Protein AF-A0A0Q8E585-F1 (afdb_monomer_lite)

Radius of gyration: 26.42 Å; chains: 1; bounding box: 78×75×40 Å

pLDDT: mean 70.14, std 22.55, range [29.34, 98.12]

Sequence (181 aa):
MPQHARKDRVQDNQIIEGAEDDDLSPKLNDDEAQVEKVPGDSTGVGYGGVEIGMSLDDLLASGEVTKMDPNPGCADRGDCDAPCESYGLAGGGRADMASGGNVVGQIVFENDMATSKGIRIGASEKDLLAAYPEAAANETPYPDNTEYVVPIRAGVNYFAYVTSGQVSHLFMSRETTICMS

Secondary structure (DSSP, 8-state):
--------------------------------------TT-SSSSEETTEETT-BHHHHHHTS-EEEEEE-GGGTTTS--SS-EEEEEETTS-EEEEETT--B--EEE--TT---TT---TT-BHHHHHHH-TTPEEEE-SSTTEEEEEEEEETTEEEEEEEETTEEEEEEEESSS-TT--

Structure (mmCIF, N/CA/C/O backbone):
data_AF-A0A0Q8E585-F1
#
_entry.id   AF-A0A0Q8E585-F1
#
loop_
_atom_site.group_PDB
_atom_site.id
_atom_site.type_symbol
_atom_site.label_atom_id
_atom_site.label_alt_id
_atom_site.label_comp_id
_atom_site.label_asym_id
_atom_site.label_entity_id
_atom_site.label_seq_id
_atom_site.pdbx_PDB_ins_code
_atom_site.Cartn_x
_atom_site.Cartn_y
_atom_site.Cartn_z
_atom_site.occupancy
_atom_site.B_iso_or_equiv
_atom_site.auth_seq_id
_atom_site.auth_comp_id
_atom_site.auth_asym_id
_atom_site.auth_atom_id
_atom_site.pdbx_PDB_model_num
ATOM 1 N N . MET A 1 1 ? 65.780 -37.677 22.342 1.00 35.97 1 MET A N 1
ATOM 2 C CA . MET A 1 1 ? 65.738 -38.776 21.347 1.00 35.97 1 MET A CA 1
ATOM 3 C C . MET A 1 1 ? 64.932 -39.917 21.951 1.00 35.97 1 MET A C 1
ATOM 5 O O . MET A 1 1 ? 65.171 -40.140 23.135 1.00 35.97 1 MET A O 1
ATOM 9 N N . PRO A 1 2 ? 64.035 -40.630 21.232 1.00 43.00 2 PRO A N 1
ATOM 10 C CA . PRO A 1 2 ? 63.706 -40.605 19.783 1.00 43.00 2 PRO A CA 1
ATOM 11 C C . PRO A 1 2 ? 62.213 -40.200 19.534 1.00 43.00 2 PRO A C 1
ATOM 13 O O . PRO A 1 2 ? 61.384 -40.406 20.408 1.00 43.00 2 PRO A O 1
ATOM 16 N N . GLN A 1 3 ? 61.773 -39.411 18.538 1.00 43.16 3 GLN A N 1
ATOM 17 C CA . GLN A 1 3 ? 61.636 -39.582 17.070 1.00 43.16 3 GLN A CA 1
ATOM 18 C C . GLN A 1 3 ? 61.340 -40.991 16.531 1.00 43.16 3 GLN A C 1
ATOM 20 O O . GLN A 1 3 ? 62.214 -41.838 16.614 1.00 43.16 3 GLN A O 1
ATOM 25 N N . HIS A 1 4 ? 60.190 -41.152 15.855 1.00 37.34 4 HIS A N 1
ATOM 26 C CA . HIS A 1 4 ? 59.900 -41.894 14.596 1.00 37.34 4 HIS A CA 1
ATOM 27 C C . HIS A 1 4 ? 58.426 -42.358 14.626 1.00 37.34 4 HIS A C 1
ATOM 29 O O . HIS A 1 4 ? 57.933 -42.699 15.690 1.00 37.34 4 HIS A O 1
ATOM 35 N N . ALA A 1 5 ? 57.648 -42.518 13.558 1.00 35.19 5 ALA A N 1
ATOM 36 C CA . ALA A 1 5 ? 57.550 -42.005 12.192 1.00 35.19 5 ALA A CA 1
ATOM 37 C C . ALA A 1 5 ? 56.262 -42.659 11.622 1.00 35.19 5 ALA A C 1
ATOM 39 O O . ALA A 1 5 ? 55.930 -43.786 11.990 1.00 35.19 5 ALA A O 1
ATOM 40 N N . ARG A 1 6 ? 55.544 -41.945 10.745 1.00 43.56 6 ARG A N 1
ATOM 41 C CA . ARG A 1 6 ? 54.353 -42.387 9.982 1.00 43.56 6 ARG A CA 1
ATOM 42 C C . ARG A 1 6 ? 54.504 -43.761 9.314 1.00 43.56 6 ARG A C 1
ATOM 44 O O . ARG A 1 6 ? 55.600 -44.067 8.852 1.00 43.56 6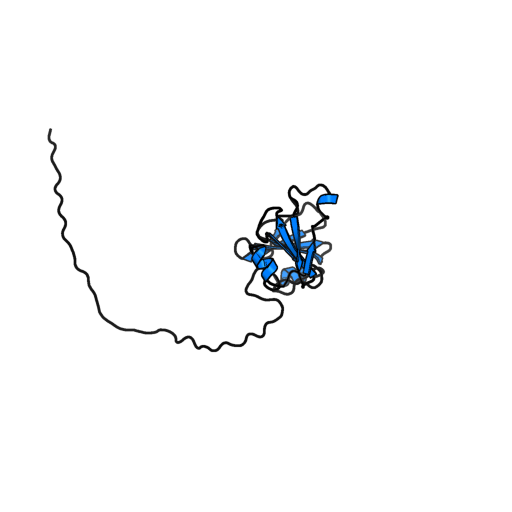 ARG A O 1
ATOM 51 N N . LYS A 1 7 ? 53.367 -44.418 9.025 1.00 36.62 7 LYS A N 1
ATOM 52 C CA . LYS A 1 7 ? 53.071 -44.970 7.683 1.00 36.62 7 LYS A CA 1
ATOM 53 C C . LYS A 1 7 ? 51.578 -44.883 7.335 1.00 36.62 7 LYS A C 1
ATOM 55 O O . LYS A 1 7 ? 50.735 -45.342 8.097 1.00 36.62 7 LYS A O 1
ATOM 60 N N . ASP A 1 8 ? 51.312 -44.314 6.161 1.00 40.62 8 ASP A N 1
ATOM 61 C CA . ASP A 1 8 ? 50.087 -44.431 5.366 1.00 40.62 8 ASP A CA 1
ATOM 62 C C . ASP A 1 8 ? 49.809 -45.891 4.961 1.00 40.62 8 ASP A C 1
ATOM 64 O O . ASP A 1 8 ? 50.768 -46.613 4.672 1.00 40.62 8 ASP A O 1
ATOM 68 N N . ARG A 1 9 ? 48.530 -46.288 4.811 1.00 35.25 9 ARG A N 1
ATOM 69 C CA . ARG A 1 9 ? 48.030 -46.926 3.572 1.00 35.25 9 ARG A CA 1
ATOM 70 C C . ARG A 1 9 ? 46.497 -47.048 3.520 1.00 35.25 9 ARG A C 1
ATOM 72 O O . ARG A 1 9 ? 45.865 -47.551 4.439 1.00 35.25 9 ARG A O 1
ATOM 79 N N . VAL A 1 10 ? 45.979 -46.616 2.375 1.00 37.97 10 VAL A N 1
ATOM 80 C CA . VAL A 1 10 ? 44.645 -46.779 1.778 1.00 37.97 10 VAL A CA 1
ATOM 81 C C . VAL A 1 10 ? 44.239 -48.253 1.634 1.00 37.97 10 VAL A C 1
ATOM 83 O O . VAL A 1 10 ? 45.090 -49.068 1.270 1.00 37.97 10 VAL A O 1
ATOM 86 N N . GLN A 1 11 ? 42.946 -48.564 1.798 1.00 36.47 11 GLN A N 1
ATOM 87 C CA . GLN A 1 11 ? 42.281 -49.603 1.003 1.00 36.47 11 GLN A CA 1
ATOM 88 C C . GLN A 1 11 ? 40.769 -49.356 0.863 1.00 36.47 11 GLN A C 1
ATOM 90 O O . GLN A 1 11 ? 40.089 -48.990 1.818 1.00 36.47 11 GLN A O 1
ATOM 95 N N . ASP A 1 12 ? 40.321 -49.528 -0.378 1.00 35.69 12 ASP A N 1
ATOM 96 C CA . ASP A 1 12 ? 39.054 -49.134 -0.983 1.00 35.69 12 ASP A CA 1
ATOM 97 C C . ASP A 1 12 ? 37.864 -50.068 -0.706 1.00 35.69 12 ASP A C 1
ATOM 99 O O . ASP A 1 12 ? 38.029 -51.248 -0.404 1.00 35.69 12 ASP A O 1
ATOM 103 N N . ASN A 1 13 ? 36.683 -49.506 -0.991 1.00 37.56 13 ASN A N 1
ATOM 104 C CA . ASN A 1 13 ? 35.488 -50.117 -1.582 1.00 37.56 13 ASN A CA 1
ATOM 105 C C . ASN A 1 13 ? 34.807 -51.299 -0.882 1.00 37.56 13 ASN A C 1
ATOM 107 O O . ASN A 1 13 ? 35.248 -52.439 -0.983 1.00 37.56 13 ASN A O 1
ATOM 111 N N . GLN A 1 14 ? 33.568 -51.050 -0.448 1.00 37.22 14 GLN A N 1
ATOM 112 C CA . GLN A 1 14 ? 32.428 -51.839 -0.924 1.00 37.22 14 GLN A CA 1
ATOM 113 C C . GLN A 1 14 ? 31.163 -50.968 -0.967 1.00 37.22 14 GLN A C 1
ATOM 115 O O . GLN A 1 14 ? 30.632 -50.543 0.055 1.00 37.22 14 GLN A O 1
ATOM 120 N N . ILE A 1 15 ? 30.740 -50.676 -2.196 1.00 38.00 15 ILE A N 1
ATOM 121 C CA . ILE A 1 15 ? 29.423 -50.159 -2.564 1.00 38.00 15 ILE A CA 1
ATOM 122 C C . ILE A 1 15 ? 28.430 -51.311 -2.368 1.00 38.00 15 ILE A C 1
ATOM 124 O O . ILE A 1 15 ? 28.706 -52.424 -2.815 1.00 38.00 15 ILE A O 1
ATOM 128 N N . ILE A 1 16 ? 27.293 -51.053 -1.723 1.00 41.84 16 ILE A N 1
ATOM 129 C CA . ILE A 1 16 ? 26.141 -51.959 -1.737 1.00 41.84 16 ILE A CA 1
ATOM 130 C C . ILE A 1 16 ? 25.044 -51.250 -2.532 1.00 41.84 16 ILE A C 1
ATOM 132 O O . ILE A 1 16 ? 24.457 -50.282 -2.055 1.00 41.84 16 ILE A O 1
ATOM 136 N N . GLU A 1 17 ? 24.816 -51.715 -3.758 1.00 35.09 17 GLU A N 1
ATOM 137 C CA . GLU A 1 17 ? 23.621 -51.417 -4.547 1.00 35.09 17 GLU A CA 1
ATOM 138 C C . GLU A 1 17 ? 22.557 -52.498 -4.306 1.00 35.09 17 GLU A C 1
ATOM 140 O O . GLU A 1 17 ? 22.881 -53.684 -4.248 1.00 35.09 17 GLU A O 1
ATOM 145 N N . GLY A 1 18 ? 21.293 -52.066 -4.256 1.00 32.03 18 GLY A N 1
ATOM 146 C CA . GLY A 1 18 ? 20.182 -52.764 -4.909 1.00 32.03 18 GLY A CA 1
ATOM 147 C C . GLY A 1 18 ? 19.380 -53.783 -4.095 1.00 32.03 18 GLY A C 1
ATOM 148 O O . GLY A 1 18 ? 19.706 -54.966 -4.083 1.00 32.03 18 GLY A O 1
ATOM 149 N N . ALA A 1 19 ? 18.246 -53.339 -3.546 1.00 34.53 19 ALA A N 1
ATOM 150 C CA . ALA A 1 19 ? 17.010 -54.123 -3.476 1.00 34.53 19 ALA A CA 1
ATOM 151 C C . ALA A 1 19 ? 15.805 -53.161 -3.542 1.00 34.53 19 ALA A C 1
ATOM 153 O O . ALA A 1 19 ? 15.851 -52.077 -2.964 1.00 34.53 19 ALA A O 1
ATOM 154 N N . GLU A 1 20 ? 14.810 -53.552 -4.333 1.00 43.09 20 GLU A N 1
ATOM 155 C CA . GLU A 1 20 ? 13.700 -52.777 -4.902 1.00 43.09 20 GLU A CA 1
ATOM 156 C C . GLU A 1 20 ? 12.517 -52.539 -3.929 1.00 43.09 20 GLU A C 1
ATOM 158 O O . GLU A 1 20 ? 12.524 -53.041 -2.807 1.00 43.09 20 GLU A O 1
ATOM 163 N N . ASP A 1 21 ? 11.509 -51.810 -4.438 1.00 36.62 21 ASP A N 1
ATOM 164 C CA . ASP A 1 21 ? 10.117 -51.623 -3.966 1.00 36.62 21 ASP A CA 1
ATOM 165 C C . ASP A 1 21 ? 9.803 -50.444 -3.018 1.00 36.62 21 ASP A C 1
ATOM 167 O O . ASP A 1 21 ? 9.991 -50.498 -1.807 1.00 36.62 21 ASP A O 1
ATOM 171 N N . ASP A 1 22 ? 9.295 -49.337 -3.579 1.00 38.41 22 ASP A N 1
ATOM 172 C CA . ASP A 1 22 ? 7.842 -49.081 -3.669 1.00 38.41 22 ASP A CA 1
ATOM 173 C C . ASP A 1 22 ? 7.591 -47.711 -4.334 1.00 38.41 22 ASP A C 1
ATOM 175 O O . ASP A 1 22 ? 7.780 -46.642 -3.747 1.00 38.41 22 ASP A O 1
ATOM 179 N N . ASP A 1 23 ? 7.154 -47.748 -5.595 1.00 46.22 23 ASP A N 1
ATOM 180 C CA . ASP A 1 23 ? 6.692 -46.582 -6.351 1.00 46.22 23 ASP A CA 1
ATOM 181 C C . ASP A 1 23 ? 5.302 -46.156 -5.851 1.00 46.22 23 ASP A C 1
ATOM 183 O O . ASP A 1 23 ? 4.260 -46.539 -6.385 1.00 46.22 23 ASP A O 1
ATOM 187 N N . LEU A 1 24 ? 5.291 -45.362 -4.781 1.00 46.41 24 LEU A N 1
ATOM 188 C CA . LEU A 1 24 ? 4.136 -44.581 -4.341 1.00 46.41 24 LEU A CA 1
ATOM 189 C C . LEU A 1 24 ? 4.297 -43.123 -4.775 1.00 46.41 24 LEU A C 1
ATOM 191 O O . LEU A 1 24 ? 4.222 -42.206 -3.959 1.00 46.41 24 LEU A O 1
ATOM 195 N N . SER A 1 25 ? 4.511 -42.895 -6.070 1.00 49.66 25 SER A N 1
ATOM 196 C CA . SER A 1 25 ? 4.333 -41.567 -6.654 1.00 49.66 25 SER A CA 1
ATOM 197 C C . SER A 1 25 ? 2.831 -41.237 -6.674 1.00 49.66 25 SER A C 1
ATOM 199 O O . SER A 1 25 ? 2.072 -41.913 -7.379 1.00 49.66 25 SER A O 1
ATOM 201 N N . PRO A 1 26 ? 2.336 -40.222 -5.936 1.00 39.09 26 PRO A N 1
ATOM 202 C CA . PRO A 1 26 ? 0.959 -39.782 -6.096 1.00 39.09 26 PRO A CA 1
ATOM 203 C C . PRO A 1 26 ? 0.809 -39.242 -7.517 1.00 39.09 26 PRO A C 1
ATOM 205 O O . PRO A 1 26 ? 1.502 -38.302 -7.907 1.00 39.09 26 PRO A O 1
ATOM 208 N N . LYS A 1 27 ? -0.089 -39.845 -8.301 1.00 40.78 27 LYS A N 1
ATOM 209 C CA . LYS A 1 27 ? -0.519 -39.281 -9.581 1.00 40.78 27 LYS A CA 1
ATOM 210 C C . LYS A 1 27 ? -1.142 -37.917 -9.286 1.00 40.78 27 LYS A C 1
ATOM 212 O O . LYS A 1 27 ? -2.214 -37.849 -8.688 1.00 40.78 27 LYS A O 1
ATOM 217 N N . LEU A 1 28 ? -0.433 -36.852 -9.652 1.00 37.50 28 LEU A N 1
ATOM 218 C CA . LEU A 1 28 ? -0.985 -35.508 -9.727 1.00 37.50 28 LEU A CA 1
ATOM 219 C C . LEU A 1 28 ? -2.137 -35.576 -10.730 1.00 37.50 28 LEU A C 1
ATOM 221 O O . LEU A 1 28 ? -1.926 -35.839 -11.910 1.00 37.50 28 LEU A O 1
ATOM 225 N N . ASN A 1 29 ? -3.363 -35.451 -10.231 1.00 43.56 29 ASN A N 1
ATOM 226 C CA . ASN A 1 29 ? -4.505 -35.229 -11.096 1.00 43.56 29 ASN A CA 1
ATOM 227 C C . ASN A 1 29 ? -4.348 -33.823 -11.676 1.00 43.56 29 ASN A C 1
ATOM 229 O O . ASN A 1 29 ? -4.397 -32.846 -10.930 1.00 43.56 29 ASN A O 1
ATOM 233 N N . ASP A 1 30 ? -4.182 -33.753 -12.995 1.00 42.78 30 ASP A N 1
ATOM 234 C CA . ASP A 1 30 ? -4.298 -32.543 -13.815 1.00 42.78 30 ASP A CA 1
ATOM 235 C C . ASP A 1 30 ? -5.766 -32.079 -13.896 1.00 42.78 30 ASP A C 1
ATOM 237 O O . ASP A 1 30 ? -6.321 -31.876 -14.975 1.00 42.78 30 ASP A O 1
ATOM 241 N N . ASP A 1 31 ? -6.422 -31.933 -12.746 1.00 39.81 31 ASP A N 1
ATOM 242 C CA . ASP A 1 31 ? -7.636 -31.135 -12.643 1.00 39.81 31 ASP A CA 1
ATOM 243 C C . ASP A 1 31 ? -7.186 -29.715 -12.303 1.00 39.81 31 ASP A C 1
ATOM 245 O O . ASP A 1 31 ? -7.126 -29.311 -11.139 1.00 39.81 31 ASP A O 1
ATOM 249 N N . GLU A 1 32 ? -6.848 -28.951 -13.346 1.00 40.53 32 GLU A N 1
ATOM 250 C CA . GLU A 1 32 ? -6.894 -27.495 -13.285 1.00 40.53 32 GLU A CA 1
ATOM 251 C C . GLU A 1 32 ? -8.340 -27.099 -12.974 1.00 40.53 32 GLU A C 1
ATOM 253 O O . GLU A 1 32 ? -9.155 -26.812 -13.854 1.00 40.53 32 GLU A O 1
ATOM 258 N N . ALA A 1 33 ? -8.674 -27.111 -11.683 1.00 37.91 33 ALA A N 1
ATOM 259 C CA . ALA A 1 33 ? -9.766 -26.328 -11.158 1.00 37.91 33 ALA A CA 1
ATOM 260 C C . ALA A 1 33 ?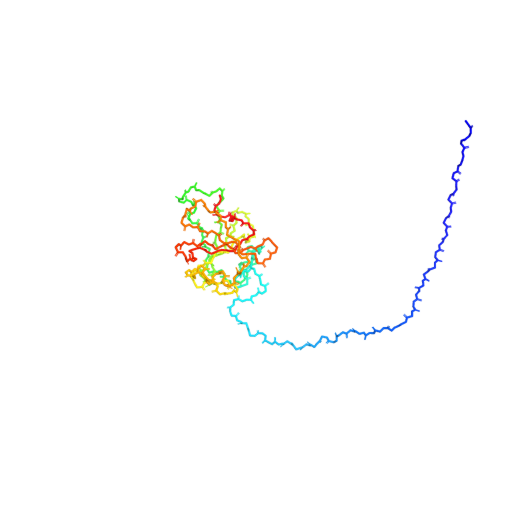 -9.523 -24.909 -11.668 1.00 37.91 33 ALA A C 1
ATOM 262 O O . ALA A 1 33 ? -8.577 -24.243 -11.248 1.00 37.91 33 ALA A O 1
ATOM 263 N N . GLN A 1 34 ? -10.333 -24.485 -12.637 1.00 34.97 34 GLN A N 1
ATOM 264 C CA . GLN A 1 34 ? -10.349 -23.112 -13.103 1.00 34.97 34 GLN A CA 1
ATOM 265 C C . GLN A 1 34 ? -10.751 -22.261 -11.905 1.00 34.97 34 GLN A C 1
ATOM 267 O O . GLN A 1 34 ? -11.931 -22.115 -11.590 1.00 34.97 34 GLN A O 1
ATOM 272 N N . VAL A 1 35 ? -9.745 -21.767 -11.186 1.00 38.34 35 VAL A N 1
ATOM 273 C CA . VAL A 1 35 ? -9.928 -20.765 -10.153 1.00 38.34 35 VAL A CA 1
ATOM 274 C C . VAL A 1 35 ? -10.371 -19.523 -10.901 1.00 38.34 35 VAL A C 1
ATOM 276 O O . VAL A 1 35 ? -9.588 -18.878 -11.600 1.00 38.34 35 VAL A O 1
ATOM 279 N N . GLU A 1 36 ? -11.666 -19.245 -10.816 1.00 31.14 36 GLU A N 1
ATOM 280 C CA . GLU A 1 36 ? -12.243 -17.974 -11.208 1.00 31.14 36 GLU A CA 1
ATOM 281 C C . GLU A 1 36 ? -11.385 -16.872 -10.574 1.00 31.14 36 GLU A C 1
ATOM 283 O O . GLU A 1 36 ? -11.291 -16.769 -9.349 1.00 31.14 36 GLU A O 1
ATOM 288 N N . LYS A 1 37 ? -10.667 -16.109 -11.411 1.00 29.34 37 LYS A N 1
ATOM 289 C CA . LYS A 1 37 ? -9.850 -14.987 -10.953 1.00 29.34 37 LYS A CA 1
ATOM 290 C C . LYS A 1 37 ? -10.792 -13.953 -10.354 1.00 29.34 37 LYS A C 1
ATOM 292 O O . LYS A 1 37 ? -11.373 -13.144 -11.074 1.00 29.34 37 LYS A O 1
ATOM 297 N N . VAL A 1 38 ? -10.917 -13.967 -9.033 1.00 33.06 38 VAL A N 1
ATOM 298 C CA . VAL A 1 38 ? -11.408 -12.807 -8.298 1.00 33.06 38 VAL A CA 1
ATOM 299 C C . VAL A 1 38 ? -10.442 -11.664 -8.632 1.00 33.06 38 VAL A C 1
ATOM 301 O O . VAL A 1 38 ? -9.227 -11.859 -8.518 1.00 33.06 38 VAL A O 1
ATOM 304 N N . PRO A 1 39 ? -10.916 -10.494 -9.090 1.00 36.84 39 PRO A N 1
ATOM 305 C CA . PRO A 1 39 ? -10.035 -9.358 -9.304 1.00 36.84 39 PRO A CA 1
ATOM 306 C C . PRO A 1 39 ? -9.414 -8.990 -7.950 1.00 36.84 39 PRO A C 1
ATOM 308 O O . PRO A 1 39 ? -10.115 -8.478 -7.080 1.00 36.84 39 PRO A O 1
ATOM 311 N N . GLY A 1 40 ? -8.131 -9.308 -7.745 1.00 37.62 40 GLY A N 1
ATOM 312 C CA . GLY A 1 40 ? -7.382 -8.860 -6.568 1.00 37.62 40 GLY A CA 1
ATOM 313 C C . GLY A 1 40 ? -6.548 -9.876 -5.786 1.00 37.62 40 GLY A C 1
ATOM 314 O O . GLY A 1 40 ? -6.040 -9.473 -4.747 1.00 37.62 40 GLY A O 1
ATOM 315 N N . ASP A 1 41 ? -6.350 -11.129 -6.217 1.00 43.97 41 ASP A N 1
ATOM 316 C CA . ASP A 1 41 ? -5.444 -12.022 -5.464 1.00 43.97 41 ASP A CA 1
ATOM 317 C C . ASP A 1 41 ? -4.544 -12.889 -6.366 1.00 43.97 41 ASP A C 1
ATOM 319 O O . ASP A 1 41 ? -4.869 -14.014 -6.746 1.00 43.97 41 ASP A O 1
ATOM 323 N N . SER A 1 42 ? -3.382 -12.342 -6.738 1.00 41.19 42 SER A N 1
ATOM 324 C CA . SER A 1 42 ? -2.247 -13.089 -7.292 1.00 41.19 42 SER A CA 1
ATOM 325 C C . SER A 1 42 ? -1.254 -13.372 -6.164 1.00 41.19 42 SER A C 1
ATOM 327 O O . SER A 1 42 ? -0.448 -12.516 -5.833 1.00 41.19 42 SER A O 1
ATOM 329 N N . THR A 1 43 ? -1.372 -14.533 -5.519 1.00 40.16 43 THR A N 1
ATOM 330 C CA . THR A 1 43 ? -0.357 -15.182 -4.652 1.00 40.16 43 THR A CA 1
ATOM 331 C C . THR A 1 43 ? 0.554 -14.302 -3.769 1.00 40.16 43 THR A C 1
ATOM 333 O O . THR A 1 43 ? 1.689 -14.681 -3.494 1.00 40.16 43 THR A O 1
ATOM 336 N N . GLY A 1 44 ? 0.042 -13.200 -3.221 1.00 52.94 44 GLY A N 1
ATOM 337 C CA . GLY A 1 44 ? 0.651 -12.490 -2.102 1.00 52.94 44 GLY A CA 1
ATOM 338 C C . GLY A 1 44 ? 1.700 -11.433 -2.464 1.00 52.94 44 GLY A C 1
ATOM 339 O O . GLY A 1 44 ? 2.768 -11.718 -2.991 1.00 52.94 44 GLY A O 1
ATOM 340 N N . VAL A 1 45 ? 1.442 -10.226 -1.946 1.00 53.97 45 VAL A N 1
ATOM 341 C CA . VAL A 1 45 ? 2.395 -9.117 -1.724 1.00 53.97 45 VAL A CA 1
ATOM 342 C C . VAL A 1 45 ? 2.439 -8.047 -2.821 1.00 53.97 45 VAL A C 1
ATOM 344 O O . VAL A 1 45 ? 3.438 -7.351 -3.007 1.00 53.97 45 VAL A O 1
ATOM 347 N N . GLY A 1 46 ? 1.295 -7.820 -3.461 1.00 61.50 46 GLY A N 1
ATOM 348 C CA . GLY A 1 46 ? 1.022 -6.542 -4.105 1.00 61.50 46 GLY A CA 1
ATOM 349 C C . GLY A 1 46 ? -0.393 -6.438 -4.673 1.00 61.50 46 GLY A C 1
ATOM 350 O O . GLY A 1 46 ? -1.318 -6.981 -4.072 1.00 61.50 46 GLY A O 1
ATOM 351 N N . TYR A 1 47 ? -0.583 -5.691 -5.761 1.00 70.69 47 TYR A N 1
ATOM 352 C CA . TYR A 1 47 ? -1.895 -5.366 -6.340 1.00 70.69 47 TYR A CA 1
ATOM 353 C C . TYR A 1 47 ? -1.861 -5.503 -7.863 1.00 70.69 47 TYR A C 1
ATOM 355 O O . TYR A 1 47 ? -0.936 -5.005 -8.496 1.00 70.69 47 TYR A O 1
ATOM 363 N N . GLY A 1 48 ? -2.866 -6.159 -8.455 1.00 67.00 48 GLY A N 1
ATOM 364 C CA . GLY A 1 48 ? -2.996 -6.248 -9.918 1.00 67.00 48 GLY A CA 1
ATOM 365 C C . GLY A 1 48 ? -1.838 -6.970 -10.624 1.00 67.00 48 GLY A C 1
ATOM 366 O O . GLY A 1 48 ? -1.649 -6.799 -11.815 1.00 67.00 48 GLY A O 1
ATOM 367 N N . GLY A 1 49 ? -1.036 -7.770 -9.912 1.00 73.38 49 GLY A N 1
ATOM 368 C CA . GLY A 1 49 ? 0.189 -8.366 -10.459 1.00 73.38 49 GLY A CA 1
ATOM 369 C C . GLY A 1 49 ? 1.446 -7.498 -10.314 1.00 73.38 49 GLY A C 1
ATOM 370 O O . GLY A 1 49 ? 2.514 -7.934 -10.724 1.00 73.38 49 GLY A O 1
ATOM 371 N N . VAL A 1 50 ? 1.357 -6.315 -9.696 1.00 84.62 50 VAL A N 1
ATOM 372 C CA . VAL A 1 50 ? 2.519 -5.548 -9.215 1.00 84.62 50 VAL A CA 1
ATOM 373 C C . VAL A 1 50 ? 2.934 -6.076 -7.852 1.00 84.62 50 VAL A C 1
ATOM 375 O O . VAL A 1 50 ? 2.068 -6.265 -7.007 1.00 84.62 50 VAL A O 1
ATOM 378 N N . GLU A 1 51 ? 4.234 -6.251 -7.606 1.00 87.75 51 GLU A N 1
ATOM 379 C CA . GLU A 1 51 ? 4.772 -6.773 -6.342 1.00 87.75 51 GLU A CA 1
ATOM 380 C C . GLU A 1 51 ? 5.918 -5.917 -5.793 1.00 87.75 51 GLU A C 1
ATOM 382 O O . GLU A 1 51 ? 6.696 -5.317 -6.537 1.00 87.75 51 GLU A O 1
ATOM 387 N N . ILE A 1 52 ? 6.081 -5.925 -4.469 1.00 86.94 52 ILE A N 1
ATOM 388 C CA . ILE A 1 52 ? 7.262 -5.341 -3.823 1.00 86.94 52 ILE A CA 1
ATOM 389 C C . ILE A 1 52 ? 8.531 -6.095 -4.254 1.00 86.94 52 ILE A C 1
ATOM 391 O O . ILE A 1 52 ? 8.649 -7.306 -4.052 1.00 86.94 52 ILE A O 1
ATOM 395 N N . GLY A 1 53 ? 9.513 -5.359 -4.776 1.00 84.56 53 GLY A N 1
ATOM 396 C CA . GLY A 1 53 ? 10.783 -5.868 -5.297 1.00 84.56 53 GLY A CA 1
ATOM 397 C C . GLY A 1 53 ? 10.799 -6.141 -6.805 1.00 84.56 53 GLY A C 1
ATOM 398 O O . GLY A 1 53 ? 11.867 -6.448 -7.332 1.00 84.56 53 GLY A O 1
ATOM 399 N N . MET A 1 54 ? 9.660 -6.010 -7.493 1.00 88.38 54 MET A N 1
ATOM 400 C CA . MET A 1 54 ? 9.570 -6.101 -8.954 1.00 88.38 54 MET A CA 1
ATOM 401 C C . MET A 1 54 ? 10.426 -5.020 -9.627 1.00 88.38 54 MET A C 1
ATOM 403 O O . MET A 1 54 ? 10.511 -3.908 -9.107 1.00 88.38 54 MET A O 1
ATOM 407 N N . SER A 1 55 ? 11.065 -5.326 -10.760 1.00 89.25 55 SER A N 1
ATOM 408 C CA . SER A 1 55 ? 11.883 -4.345 -11.483 1.00 89.25 55 SER A CA 1
ATOM 409 C C . SER A 1 55 ? 11.038 -3.280 -12.198 1.00 89.25 55 SER A C 1
ATOM 411 O O . SER A 1 55 ? 9.846 -3.489 -12.418 1.00 89.25 55 SER A O 1
ATOM 413 N N . LEU A 1 56 ? 11.637 -2.147 -12.592 1.00 88.00 56 LEU A N 1
ATOM 414 C CA . LEU A 1 56 ? 10.943 -1.144 -13.417 1.00 88.00 56 LEU A CA 1
ATOM 415 C C . LEU A 1 56 ? 10.437 -1.753 -14.734 1.00 88.00 56 LEU A C 1
ATOM 417 O O . LEU A 1 56 ? 9.297 -1.515 -15.121 1.00 88.00 56 LEU A O 1
ATOM 421 N N . ASP A 1 57 ? 11.264 -2.560 -15.401 1.00 89.25 57 ASP A N 1
ATOM 422 C CA . ASP A 1 57 ? 10.900 -3.181 -16.677 1.00 89.25 57 ASP A CA 1
ATOM 423 C C . ASP A 1 57 ? 9.707 -4.131 -16.510 1.00 89.25 57 ASP A C 1
ATOM 425 O O . ASP A 1 57 ? 8.763 -4.085 -17.300 1.00 89.25 57 ASP A O 1
ATOM 429 N N . ASP A 1 58 ? 9.704 -4.935 -15.444 1.00 90.56 58 ASP A N 1
ATOM 430 C CA . ASP A 1 58 ? 8.595 -5.839 -15.128 1.00 90.56 58 ASP A CA 1
ATOM 431 C C . ASP A 1 58 ? 7.326 -5.065 -14.733 1.00 90.56 58 ASP A C 1
ATOM 433 O O . ASP A 1 58 ? 6.225 -5.421 -15.156 1.00 90.56 58 ASP A O 1
ATOM 437 N N . LEU A 1 59 ? 7.467 -3.965 -13.982 1.00 89.62 59 LEU A N 1
ATOM 438 C CA . LEU A 1 59 ? 6.356 -3.081 -13.630 1.00 89.62 59 LEU A CA 1
ATOM 439 C C . LEU A 1 59 ? 5.718 -2.484 -14.889 1.00 89.62 59 LEU A C 1
ATOM 441 O O . LEU A 1 59 ? 4.498 -2.521 -15.037 1.00 89.62 59 LEU A O 1
ATOM 445 N N . LEU A 1 60 ? 6.520 -1.970 -15.821 1.00 88.44 60 LEU A N 1
ATOM 446 C CA . LEU A 1 60 ? 6.021 -1.428 -17.087 1.00 88.44 60 LEU A CA 1
ATOM 447 C C . LEU A 1 60 ? 5.409 -2.523 -17.975 1.00 88.44 60 LEU A C 1
ATOM 449 O O . LEU A 1 60 ? 4.420 -2.271 -18.666 1.00 88.44 60 LEU A O 1
ATOM 453 N N . ALA A 1 61 ? 5.950 -3.743 -17.933 1.00 88.44 61 ALA A N 1
ATOM 454 C CA . ALA A 1 61 ? 5.432 -4.893 -18.672 1.00 88.44 61 ALA A CA 1
ATOM 455 C C . ALA A 1 61 ? 4.139 -5.482 -18.078 1.00 88.44 61 ALA A C 1
ATOM 457 O O . ALA A 1 61 ? 3.397 -6.142 -18.806 1.00 88.44 61 ALA A O 1
ATOM 458 N N . SER A 1 62 ? 3.840 -5.231 -16.797 1.00 86.81 62 SER A N 1
ATOM 459 C CA . SER A 1 62 ? 2.629 -5.731 -16.122 1.00 86.81 62 SER A CA 1
ATOM 460 C C . SER A 1 62 ? 1.325 -5.234 -16.757 1.00 86.81 62 SER A C 1
ATOM 462 O O . SER A 1 62 ? 0.291 -5.886 -16.640 1.00 86.81 62 SER A O 1
ATOM 464 N N . GLY A 1 63 ? 1.367 -4.084 -17.441 1.00 84.00 63 GLY A N 1
ATOM 465 C CA . GLY A 1 63 ? 0.188 -3.419 -17.998 1.00 84.00 63 GLY A CA 1
ATOM 466 C C . GLY A 1 63 ? -0.649 -2.650 -16.969 1.00 84.00 63 GLY A C 1
ATOM 467 O O . GLY A 1 63 ? -1.628 -2.015 -17.355 1.00 84.00 63 GLY A O 1
ATOM 468 N N . GLU A 1 64 ? -0.260 -2.654 -15.691 1.00 85.50 64 GLU A N 1
ATOM 469 C CA . GLU A 1 64 ? -0.984 -1.965 -14.615 1.00 85.50 64 GLU A CA 1
ATOM 470 C C . GLU A 1 64 ? -0.671 -0.465 -14.538 1.00 85.50 64 GLU A C 1
ATOM 472 O O . GLU A 1 64 ? -1.446 0.297 -13.963 1.00 85.50 64 GLU A O 1
ATOM 477 N N . VAL A 1 65 ? 0.450 -0.014 -15.109 1.00 87.62 65 VAL A N 1
ATOM 478 C CA . VAL A 1 65 ? 0.874 1.392 -15.036 1.00 87.62 65 VAL A CA 1
ATOM 479 C C . VAL A 1 65 ? 0.029 2.265 -15.965 1.00 87.62 65 VAL A C 1
ATOM 481 O O . VAL A 1 65 ? 0.076 2.127 -17.186 1.00 87.62 65 VAL A O 1
ATOM 484 N N . THR A 1 66 ? -0.702 3.228 -15.401 1.00 82.44 66 THR A N 1
ATOM 485 C CA . THR A 1 66 ? -1.558 4.160 -16.159 1.00 82.44 66 THR A CA 1
ATOM 486 C C . THR A 1 66 ? -0.923 5.522 -16.398 1.00 82.44 66 THR A C 1
ATOM 488 O O . THR A 1 66 ? -1.283 6.217 -17.348 1.00 82.44 66 THR A O 1
ATOM 491 N N . LYS A 1 67 ? -0.011 5.948 -15.521 1.00 75.69 67 LYS A N 1
ATOM 492 C CA . LYS A 1 67 ? 0.748 7.197 -15.653 1.00 75.69 67 LYS A CA 1
ATOM 493 C C . LYS A 1 67 ? 2.045 7.110 -14.860 1.00 75.69 67 LYS A C 1
ATOM 495 O O . LYS A 1 67 ? 2.054 6.554 -13.768 1.00 75.69 67 LYS A O 1
ATOM 500 N N . MET A 1 68 ? 3.109 7.720 -15.365 1.00 67.62 68 MET A N 1
ATOM 501 C CA . MET A 1 68 ? 4.228 8.099 -14.507 1.00 67.62 68 MET A CA 1
ATOM 502 C C . MET A 1 68 ? 3.832 9.398 -13.808 1.00 67.62 68 MET A C 1
ATOM 504 O O . MET A 1 68 ? 3.489 10.376 -14.476 1.00 67.62 68 MET A O 1
ATOM 508 N N . ASP A 1 69 ? 3.819 9.390 -12.483 1.00 62.81 69 ASP A N 1
ATOM 509 C CA . ASP A 1 69 ? 3.602 10.585 -11.679 1.00 62.81 69 ASP A CA 1
ATOM 510 C C . ASP A 1 69 ? 4.947 10.933 -11.038 1.00 62.81 69 ASP A C 1
ATOM 512 O O . ASP A 1 69 ? 5.359 10.270 -10.089 1.00 62.81 69 ASP A O 1
ATOM 516 N N . PRO A 1 70 ? 5.717 11.892 -11.570 1.00 55.38 70 PRO A N 1
ATOM 517 C CA . PRO A 1 70 ? 6.896 12.359 -10.860 1.00 55.38 70 PRO A CA 1
ATOM 518 C C . PRO A 1 70 ? 6.408 13.022 -9.571 1.00 55.38 70 PRO A C 1
ATOM 520 O O . PRO A 1 70 ? 5.980 14.169 -9.619 1.00 55.38 70 PRO A O 1
ATOM 523 N N . ASN A 1 71 ? 6.413 12.286 -8.454 1.00 54.28 71 ASN A N 1
ATOM 524 C CA . ASN A 1 71 ? 5.793 12.690 -7.195 1.00 54.28 71 ASN A CA 1
ATOM 525 C C . ASN A 1 71 ? 6.310 14.073 -6.758 1.00 54.28 71 ASN A C 1
ATOM 527 O O . ASN A 1 71 ? 7.436 14.178 -6.261 1.00 54.28 71 ASN A O 1
ATOM 531 N N . PRO A 1 72 ? 5.514 15.150 -6.903 1.00 46.12 72 PRO A N 1
ATOM 532 C CA . PRO A 1 72 ? 5.956 16.482 -6.512 1.00 46.12 72 PRO A CA 1
ATOM 533 C C . PRO A 1 72 ? 5.813 16.696 -4.998 1.00 46.12 72 PRO A C 1
ATOM 535 O O . PRO A 1 72 ? 6.381 17.640 -4.453 1.00 46.12 72 PRO A O 1
ATOM 538 N N . GLY A 1 73 ? 5.094 15.808 -4.293 1.00 43.81 73 GLY A N 1
ATOM 539 C CA . GLY A 1 73 ? 4.702 15.989 -2.892 1.00 43.81 73 GLY A CA 1
ATOM 540 C C . GLY A 1 73 ? 5.868 16.074 -1.904 1.00 43.81 73 GLY A C 1
ATOM 541 O O . GLY A 1 73 ? 5.716 16.670 -0.839 1.00 43.81 73 GLY A O 1
ATOM 542 N N . CYS A 1 74 ? 7.033 15.537 -2.272 1.00 47.75 74 CYS A N 1
ATOM 543 C CA . CYS A 1 74 ? 8.269 15.644 -1.495 1.00 47.75 74 CYS A CA 1
ATOM 544 C C . CYS A 1 74 ? 9.078 16.912 -1.815 1.00 47.75 74 CYS A C 1
ATOM 546 O O . CYS A 1 74 ? 9.718 17.475 -0.929 1.00 47.75 74 CYS A O 1
ATOM 548 N N . ALA A 1 75 ? 9.036 17.390 -3.064 1.00 40.06 75 ALA A N 1
ATOM 549 C CA . ALA A 1 75 ? 9.806 18.558 -3.490 1.00 40.06 75 ALA A CA 1
ATOM 550 C C . ALA A 1 75 ? 9.289 19.859 -2.849 1.00 40.06 75 ALA A C 1
ATOM 552 O O . ALA A 1 75 ? 10.084 20.741 -2.530 1.00 40.06 75 ALA A O 1
ATOM 553 N N . ASP A 1 76 ? 7.979 19.950 -2.597 1.00 37.25 76 ASP A N 1
ATOM 554 C CA . ASP A 1 76 ? 7.355 21.142 -2.004 1.00 37.25 76 ASP A CA 1
ATOM 555 C C . ASP A 1 76 ? 7.466 21.206 -0.468 1.00 37.25 76 ASP A C 1
ATOM 557 O O . ASP A 1 76 ? 7.289 22.279 0.113 1.00 37.25 76 ASP A O 1
ATOM 561 N N . ARG A 1 77 ? 7.747 20.081 0.209 1.00 40.03 77 ARG A N 1
ATOM 562 C CA . ARG A 1 77 ? 7.832 20.007 1.683 1.00 40.03 77 ARG A CA 1
ATOM 563 C C . ARG A 1 77 ? 9.255 19.995 2.239 1.00 40.03 77 ARG A C 1
ATOM 565 O O . ARG A 1 77 ? 9.409 20.252 3.424 1.00 40.03 77 ARG A O 1
ATOM 572 N N . GLY A 1 78 ? 10.274 19.763 1.407 1.00 37.19 78 GLY A N 1
ATOM 573 C CA . GLY A 1 78 ? 11.684 19.859 1.811 1.00 37.19 78 GLY A CA 1
ATOM 574 C C . GLY A 1 78 ? 12.167 18.787 2.798 1.00 37.19 78 GLY A C 1
ATOM 575 O O . GLY A 1 78 ? 13.273 18.921 3.307 1.00 37.19 78 GLY A O 1
ATOM 576 N N . ASP A 1 79 ? 11.362 17.745 3.029 1.00 44.53 79 ASP A N 1
ATOM 577 C CA . ASP A 1 79 ? 11.534 16.731 4.084 1.00 44.53 79 ASP A CA 1
ATOM 578 C C . ASP A 1 79 ? 11.732 15.307 3.517 1.00 44.53 79 ASP A C 1
ATOM 580 O O . ASP A 1 79 ? 11.369 14.327 4.157 1.00 44.53 79 ASP A O 1
ATOM 584 N N .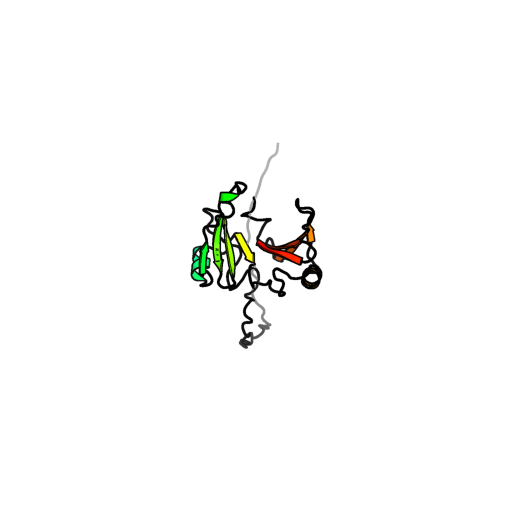 CYS A 1 80 ? 12.252 15.162 2.295 1.00 49.91 80 CYS A N 1
ATOM 585 C CA . CYS A 1 80 ? 12.584 13.842 1.748 1.00 49.91 80 CYS A CA 1
ATOM 586 C C . CYS A 1 80 ? 14.062 13.821 1.357 1.00 49.91 80 CYS A C 1
ATOM 588 O O . CYS A 1 80 ? 14.473 14.552 0.450 1.00 49.91 80 CYS A O 1
ATOM 590 N N . ASP A 1 81 ? 14.851 12.969 2.012 1.00 46.31 81 ASP A N 1
ATOM 591 C CA . ASP A 1 81 ? 16.276 12.786 1.710 1.00 46.31 81 ASP A CA 1
ATOM 592 C C . ASP A 1 81 ? 16.491 12.022 0.382 1.00 46.31 81 ASP A C 1
ATOM 594 O O . ASP A 1 81 ? 17.601 12.007 -0.160 1.00 46.31 81 ASP A O 1
ATOM 598 N N . ALA A 1 82 ? 15.430 11.454 -0.214 1.00 50.84 82 ALA A N 1
ATOM 599 C CA . ALA A 1 82 ? 15.452 10.870 -1.556 1.00 50.84 82 ALA A CA 1
ATOM 600 C C . ALA A 1 82 ? 14.185 11.212 -2.374 1.00 50.84 82 ALA A C 1
ATOM 602 O O . ALA A 1 82 ? 13.070 10.967 -1.910 1.00 50.84 82 ALA A O 1
ATOM 603 N N . PRO A 1 83 ? 14.311 11.731 -3.615 1.00 59.84 83 PRO A N 1
ATOM 604 C CA . PRO A 1 83 ? 13.175 11.786 -4.527 1.00 59.84 83 PRO A CA 1
ATOM 605 C C . PRO A 1 83 ? 12.678 10.359 -4.800 1.00 59.84 83 PRO A C 1
ATOM 607 O O . PRO A 1 83 ? 13.478 9.428 -4.881 1.00 59.84 83 PRO A O 1
ATOM 610 N N . CYS A 1 84 ? 11.369 10.173 -4.944 1.00 72.25 84 CYS A N 1
ATOM 611 C CA . CYS A 1 84 ? 10.802 8.901 -5.383 1.00 72.25 84 CYS A CA 1
ATOM 612 C C . CYS A 1 84 ? 10.219 9.036 -6.783 1.00 72.25 84 CYS A C 1
ATOM 614 O O . CYS A 1 84 ? 9.608 10.050 -7.125 1.00 72.25 84 CYS A O 1
ATOM 616 N N . GLU A 1 85 ? 10.405 7.994 -7.583 1.00 79.88 85 GLU A N 1
ATOM 617 C CA . GLU A 1 85 ? 9.689 7.828 -8.838 1.00 79.88 85 GLU A CA 1
ATOM 618 C C . GLU A 1 85 ? 8.394 7.074 -8.549 1.00 79.88 85 GLU A C 1
ATOM 620 O O . GLU A 1 85 ? 8.424 5.961 -8.018 1.00 79.88 85 GLU A O 1
ATOM 625 N N . SER A 1 86 ? 7.261 7.692 -8.880 1.00 84.44 86 SER A N 1
ATOM 626 C CA . SER A 1 86 ? 5.943 7.116 -8.640 1.00 84.44 86 SER A CA 1
ATOM 627 C C . SER A 1 86 ? 5.253 6.760 -9.952 1.00 84.44 86 SER A C 1
ATOM 629 O O . SER A 1 86 ? 5.272 7.500 -10.938 1.00 84.44 86 SER A O 1
ATOM 631 N N . TYR A 1 87 ? 4.596 5.609 -9.956 1.00 86.31 87 TYR A N 1
ATOM 632 C CA . TYR A 1 87 ? 3.909 5.056 -11.114 1.00 86.31 87 TYR A CA 1
ATOM 633 C C . TYR A 1 87 ? 2.468 4.754 -10.712 1.00 86.31 87 TYR A C 1
ATOM 635 O O . TYR A 1 87 ? 2.212 3.869 -9.900 1.00 86.31 87 TYR A O 1
ATOM 643 N N . GLY A 1 88 ? 1.521 5.525 -11.244 1.00 87.81 88 GLY A N 1
ATOM 644 C CA . GLY A 1 88 ? 0.096 5.320 -11.001 1.00 87.81 88 GLY A CA 1
ATOM 645 C C . GLY A 1 88 ? -0.364 3.978 -11.561 1.00 87.81 88 GLY A C 1
ATOM 646 O O . GLY A 1 88 ? 0.022 3.612 -12.671 1.00 87.81 88 GLY A O 1
ATOM 647 N N . LEU A 1 89 ? -1.189 3.271 -10.795 1.00 86.94 89 LEU A N 1
ATOM 648 C CA . LEU A 1 89 ? -1.713 1.946 -11.118 1.00 86.94 89 LEU A CA 1
ATOM 649 C C . LEU A 1 89 ? -3.180 2.030 -11.556 1.00 86.94 89 LEU A C 1
ATOM 651 O O . LEU A 1 89 ? -3.915 2.915 -11.114 1.00 86.94 89 LEU A O 1
ATOM 655 N N . ALA A 1 90 ? -3.643 1.073 -12.361 1.00 82.44 90 ALA A N 1
ATOM 656 C CA . ALA A 1 90 ? -5.017 1.014 -12.869 1.00 82.44 90 ALA A CA 1
ATOM 657 C C . ALA A 1 90 ? -6.081 0.956 -11.760 1.00 82.44 90 ALA A C 1
ATOM 659 O O . ALA A 1 90 ? -7.178 1.487 -11.928 1.00 82.44 90 ALA A O 1
ATOM 660 N N . GLY A 1 91 ? -5.730 0.389 -10.603 1.00 75.62 91 GLY A N 1
ATOM 661 C CA . GLY A 1 91 ? -6.557 0.399 -9.392 1.00 75.62 91 GLY A CA 1
ATOM 662 C C . GLY A 1 91 ? -6.726 1.761 -8.720 1.00 75.62 91 GLY A C 1
ATOM 663 O O . GLY A 1 91 ? -7.534 1.897 -7.805 1.00 75.62 91 GLY A O 1
ATOM 664 N N . GLY A 1 92 ? -5.968 2.767 -9.155 1.00 78.62 92 GLY A N 1
ATOM 665 C CA . GLY A 1 92 ? -6.021 4.133 -8.653 1.00 78.62 92 GLY A CA 1
ATOM 666 C C . GLY A 1 92 ? -4.970 4.480 -7.600 1.00 78.62 92 GLY A C 1
ATOM 667 O O . GLY A 1 92 ? -4.875 5.652 -7.263 1.00 78.62 92 GLY A O 1
ATOM 668 N N . GLY A 1 93 ? -4.195 3.524 -7.086 1.00 87.31 93 GLY A N 1
ATOM 669 C CA . GLY A 1 93 ? -3.025 3.793 -6.240 1.00 87.31 93 GLY A CA 1
ATOM 670 C C . GLY A 1 93 ? -1.752 4.005 -7.051 1.00 87.31 93 GLY A C 1
ATOM 671 O O . GLY A 1 93 ? -1.796 4.346 -8.235 1.00 87.31 93 GLY A O 1
ATOM 672 N N . ARG A 1 94 ? -0.596 3.783 -6.422 1.00 89.06 94 ARG A N 1
ATOM 673 C CA . ARG A 1 94 ? 0.711 3.928 -7.080 1.00 89.06 94 ARG A CA 1
ATOM 674 C C . ARG A 1 94 ? 1.754 2.942 -6.562 1.00 89.06 94 ARG A C 1
ATOM 676 O O . ARG A 1 94 ? 1.706 2.534 -5.404 1.00 89.06 94 ARG A O 1
ATOM 683 N N . ALA A 1 95 ? 2.709 2.601 -7.417 1.00 88.69 95 ALA A N 1
ATOM 684 C CA . ALA A 1 95 ? 3.956 1.945 -7.052 1.00 88.69 95 ALA A CA 1
ATOM 685 C C . ALA A 1 95 ? 5.069 2.996 -6.957 1.00 88.69 95 ALA A C 1
ATOM 687 O O . ALA A 1 95 ? 5.274 3.767 -7.894 1.00 88.69 95 ALA A O 1
ATOM 688 N N . ASP A 1 96 ? 5.775 3.010 -5.832 1.00 86.50 96 ASP A N 1
ATOM 689 C CA . ASP A 1 96 ? 6.837 3.961 -5.527 1.00 86.50 96 ASP A CA 1
ATOM 690 C C . ASP A 1 96 ? 8.199 3.246 -5.523 1.00 86.50 96 ASP A C 1
ATOM 692 O O . ASP A 1 96 ? 8.376 2.164 -4.944 1.00 86.50 96 ASP A O 1
ATOM 696 N N . MET A 1 97 ? 9.173 3.869 -6.181 1.00 83.94 97 MET A N 1
ATOM 697 C CA . MET A 1 97 ? 10.559 3.418 -6.303 1.00 83.94 97 MET A CA 1
ATOM 698 C C . MET A 1 97 ? 11.484 4.517 -5.766 1.00 83.94 97 MET A C 1
ATOM 700 O O . MET A 1 97 ? 11.249 5.701 -6.009 1.00 83.94 97 MET A O 1
ATOM 704 N N . ALA A 1 98 ? 12.553 4.145 -5.057 1.00 75.56 98 ALA A N 1
ATOM 705 C CA . ALA A 1 98 ? 13.594 5.109 -4.690 1.00 75.56 98 ALA A CA 1
ATOM 706 C C . ALA A 1 98 ? 14.232 5.695 -5.962 1.00 75.56 98 ALA A C 1
ATOM 708 O O . ALA A 1 98 ? 14.484 4.945 -6.905 1.00 75.56 98 ALA A O 1
ATOM 709 N N . SER A 1 99 ? 14.536 6.996 -6.003 1.00 66.44 99 SER A N 1
ATOM 710 C CA . SER A 1 99 ? 15.188 7.614 -7.169 1.00 66.44 99 SER A CA 1
ATOM 711 C C . SER A 1 99 ? 16.517 6.935 -7.502 1.00 66.44 99 SER A C 1
ATOM 713 O O . SER A 1 99 ? 17.391 6.792 -6.646 1.00 66.44 99 SER A O 1
ATOM 715 N N . GLY A 1 100 ? 16.687 6.546 -8.768 1.00 64.19 100 GLY A N 1
ATOM 716 C CA . GLY A 1 100 ? 17.845 5.775 -9.236 1.00 64.19 100 GLY A CA 1
ATOM 717 C C . GLY A 1 100 ? 17.849 4.307 -8.787 1.00 64.19 100 GLY A C 1
ATOM 718 O O . GLY A 1 100 ? 18.772 3.564 -9.124 1.00 64.19 100 GLY A O 1
ATOM 719 N N . GLY A 1 101 ? 16.835 3.884 -8.030 1.00 67.69 101 GLY A N 1
ATOM 720 C CA . GLY A 1 101 ? 16.520 2.491 -7.763 1.00 67.69 101 GLY A CA 1
ATOM 721 C C . GLY A 1 101 ? 15.738 1.880 -8.923 1.00 67.69 101 GLY A C 1
ATOM 722 O O . GLY A 1 101 ? 14.949 2.545 -9.580 1.00 67.69 101 GLY A O 1
ATOM 723 N N . ASN A 1 102 ? 15.944 0.582 -9.151 1.00 77.75 102 ASN A N 1
ATOM 724 C CA . ASN A 1 102 ? 15.320 -0.142 -10.264 1.00 77.75 102 ASN A CA 1
ATOM 725 C C . ASN A 1 102 ? 14.231 -1.118 -9.813 1.00 77.75 102 ASN A C 1
ATOM 727 O O . ASN A 1 102 ? 13.796 -1.931 -10.623 1.00 77.75 102 ASN A O 1
ATOM 731 N N . VAL A 1 103 ? 13.821 -1.086 -8.538 1.00 87.06 103 VAL A N 1
ATOM 732 C CA . VAL A 1 103 ? 12.806 -2.000 -7.994 1.00 87.06 103 VAL A CA 1
ATOM 733 C C . VAL A 1 103 ? 11.722 -1.282 -7.191 1.00 87.06 103 VAL A C 1
ATOM 735 O O . VAL A 1 103 ? 11.988 -0.270 -6.542 1.00 87.06 103 VAL A O 1
ATOM 738 N N . VAL A 1 104 ? 10.504 -1.825 -7.224 1.00 87.44 104 VAL A N 1
ATOM 739 C CA . VAL A 1 104 ? 9.347 -1.341 -6.463 1.00 87.44 104 VAL A CA 1
ATOM 740 C C . VAL A 1 104 ? 9.630 -1.489 -4.975 1.00 87.44 104 VAL A C 1
ATOM 742 O O . VAL A 1 104 ? 9.792 -2.599 -4.465 1.00 87.44 104 VAL A O 1
ATOM 745 N N . GLY A 1 105 ? 9.697 -0.364 -4.273 1.00 83.56 105 GLY A N 1
ATOM 746 C CA . GLY A 1 105 ? 9.944 -0.327 -2.836 1.00 83.56 105 GLY A CA 1
ATOM 747 C C . GLY A 1 105 ? 8.657 -0.318 -2.018 1.00 83.56 105 GLY A C 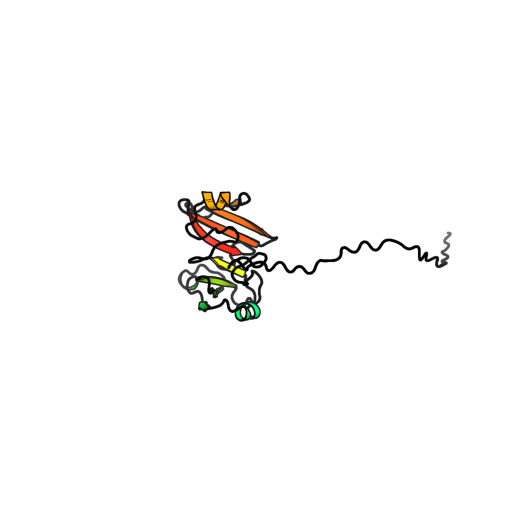1
ATOM 748 O O . GLY A 1 105 ? 8.604 -0.908 -0.938 1.00 83.56 105 GLY A O 1
ATOM 749 N N . GLN A 1 106 ? 7.620 0.329 -2.549 1.00 88.19 106 GLN A N 1
ATOM 750 C CA . GLN A 1 106 ? 6.368 0.581 -1.850 1.00 88.19 106 GLN A CA 1
ATOM 751 C C . GLN A 1 106 ? 5.188 0.569 -2.827 1.00 88.19 106 GLN A C 1
ATOM 753 O O . GLN A 1 106 ? 5.313 0.979 -3.977 1.00 88.19 106 GLN A O 1
ATOM 758 N N . ILE A 1 107 ? 4.025 0.115 -2.362 1.00 89.69 107 ILE A N 1
ATOM 759 C CA . ILE A 1 107 ? 2.749 0.249 -3.075 1.00 89.69 107 ILE A CA 1
ATOM 760 C C . ILE A 1 107 ? 1.800 1.025 -2.172 1.00 89.69 107 ILE A C 1
ATOM 762 O O . ILE A 1 107 ? 1.500 0.583 -1.061 1.00 89.69 107 ILE A O 1
ATOM 766 N N . VAL A 1 108 ? 1.332 2.178 -2.635 1.00 89.88 108 VAL A N 1
ATOM 767 C CA . VAL A 1 108 ? 0.385 3.029 -1.910 1.00 89.88 108 VAL A CA 1
ATOM 768 C C . VAL A 1 108 ? -1.022 2.746 -2.405 1.00 89.88 108 VAL A C 1
ATOM 770 O O . VAL A 1 108 ? -1.294 2.783 -3.606 1.00 89.88 108 VAL A O 1
ATOM 773 N N . PHE A 1 109 ? -1.907 2.451 -1.459 1.00 90.19 109 PHE A N 1
ATOM 774 C CA . PHE A 1 109 ? -3.298 2.130 -1.724 1.00 90.19 109 PHE A CA 1
ATOM 775 C C . PHE A 1 109 ? -4.082 3.432 -1.712 1.00 90.19 109 PHE A C 1
ATOM 777 O O . PHE A 1 109 ? -4.086 4.147 -0.715 1.00 90.19 109 PHE A O 1
ATOM 784 N N . GLU A 1 110 ? -4.749 3.735 -2.817 1.00 86.12 110 GLU A N 1
ATOM 785 C CA . GLU A 1 110 ? -5.623 4.898 -2.947 1.00 86.12 110 GLU A CA 1
ATOM 786 C C . GLU A 1 110 ? -6.918 4.479 -3.643 1.00 86.12 110 GLU A C 1
ATOM 788 O O . GLU A 1 110 ? -7.018 3.376 -4.189 1.00 86.12 110 GLU A O 1
ATOM 793 N N . ASN A 1 111 ? -7.908 5.373 -3.638 1.00 82.62 111 ASN A N 1
ATOM 794 C CA . ASN A 1 111 ? -9.214 5.137 -4.252 1.00 82.62 111 ASN A CA 1
ATOM 795 C C . ASN A 1 111 ? -9.855 3.831 -3.737 1.00 82.62 111 ASN A C 1
ATOM 797 O O . ASN A 1 111 ? -9.988 3.648 -2.527 1.00 82.62 111 ASN A O 1
ATOM 801 N N . ASP A 1 112 ? -10.250 2.935 -4.642 1.00 80.94 112 ASP A N 1
ATOM 802 C CA . ASP A 1 112 ? -10.949 1.688 -4.320 1.00 80.94 112 ASP A CA 1
ATOM 803 C C . ASP A 1 112 ? -10.005 0.494 -4.084 1.00 80.94 112 ASP A C 1
ATOM 805 O O . ASP A 1 112 ? -10.467 -0.643 -3.954 1.00 80.94 112 ASP A O 1
ATOM 809 N N . MET A 1 113 ? -8.685 0.714 -4.008 1.00 87.69 113 MET A N 1
ATOM 810 C CA . MET A 1 113 ? -7.737 -0.356 -3.694 1.00 87.69 113 MET A CA 1
ATOM 811 C C . MET A 1 113 ? -7.956 -0.906 -2.283 1.00 87.69 113 MET A C 1
ATOM 813 O O . MET A 1 113 ? -8.151 -0.165 -1.317 1.00 87.69 113 MET A O 1
ATOM 817 N N . ALA A 1 114 ? -7.855 -2.227 -2.161 1.00 88.69 114 ALA A N 1
ATOM 818 C CA . ALA A 1 114 ? -8.018 -2.937 -0.904 1.00 88.69 114 ALA A CA 1
ATOM 819 C C . ALA A 1 114 ? -6.939 -4.009 -0.728 1.00 88.69 114 ALA A C 1
ATOM 821 O O . ALA A 1 114 ? -6.427 -4.554 -1.706 1.00 88.69 114 ALA A O 1
ATOM 822 N N . THR A 1 115 ? -6.607 -4.322 0.523 1.00 88.88 115 THR A N 1
ATOM 823 C CA . THR A 1 115 ? -5.756 -5.464 0.869 1.00 88.88 115 THR A CA 1
ATOM 824 C C . THR A 1 115 ? -6.409 -6.788 0.458 1.00 88.88 115 THR A C 1
ATOM 826 O O . THR A 1 115 ? -7.607 -6.848 0.179 1.00 88.88 115 THR A O 1
ATOM 829 N N . SER A 1 116 ? -5.659 -7.890 0.542 1.00 83.44 116 SER A N 1
ATOM 830 C CA . SER A 1 116 ? -6.182 -9.245 0.292 1.00 83.44 116 SER A CA 1
ATOM 831 C C . SER A 1 116 ? -7.360 -9.660 1.192 1.00 83.44 116 SER A C 1
ATOM 833 O O . SER A 1 116 ? -8.110 -10.565 0.845 1.00 83.44 116 SER A O 1
ATOM 835 N N . LYS A 1 117 ? -7.569 -8.994 2.340 1.00 88.50 117 LYS A N 1
ATOM 836 C CA . LYS A 1 117 ? -8.748 -9.198 3.208 1.00 88.50 117 LYS A CA 1
ATOM 837 C C . LYS A 1 117 ? -9.796 -8.081 3.080 1.00 88.50 117 LYS A C 1
ATOM 839 O O . LYS A 1 117 ? -10.670 -7.961 3.934 1.00 88.50 117 LYS A O 1
ATOM 844 N N . GLY A 1 118 ? -9.718 -7.259 2.034 1.00 89.25 118 GLY A N 1
ATOM 845 C CA . GLY A 1 118 ? -10.713 -6.233 1.716 1.00 89.25 118 GLY A CA 1
ATOM 846 C C . GLY A 1 118 ? -10.607 -4.938 2.529 1.00 89.25 118 GLY A C 1
ATOM 847 O O . GLY A 1 118 ? -11.544 -4.138 2.507 1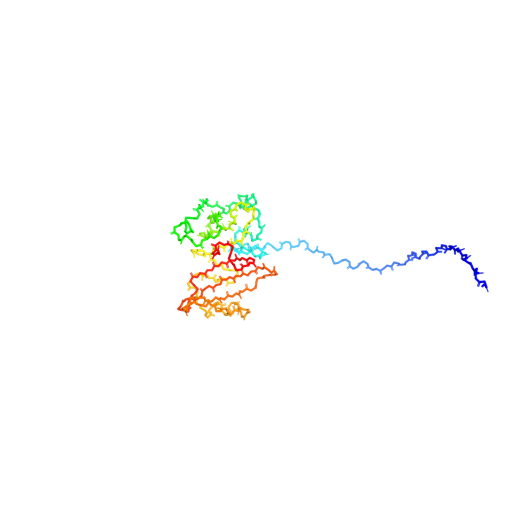.00 89.25 118 GLY A O 1
ATOM 848 N N . ILE A 1 119 ? -9.500 -4.701 3.241 1.00 93.00 119 ILE A N 1
ATOM 849 C CA . ILE A 1 119 ? -9.297 -3.448 3.981 1.00 93.00 119 ILE A CA 1
ATOM 850 C C . ILE A 1 119 ? -8.844 -2.350 3.020 1.00 93.00 119 ILE A C 1
ATOM 852 O O . ILE A 1 119 ? -7.894 -2.531 2.269 1.00 93.00 119 ILE A O 1
ATOM 856 N N . ARG A 1 120 ? -9.515 -1.200 3.069 1.00 92.75 120 ARG A N 1
ATOM 857 C CA . ARG A 1 120 ? -9.270 -0.018 2.228 1.00 92.75 120 ARG A CA 1
ATOM 858 C C . ARG A 1 120 ? -9.180 1.243 3.081 1.00 92.75 120 ARG A C 1
ATOM 860 O O . ARG A 1 120 ? -9.555 1.220 4.255 1.00 92.75 120 ARG A O 1
ATOM 867 N N . ILE A 1 121 ? -8.752 2.351 2.479 1.00 92.75 121 ILE A N 1
ATOM 868 C CA . ILE A 1 121 ? -8.885 3.675 3.102 1.00 92.75 121 ILE A CA 1
ATOM 869 C C . ILE A 1 121 ? -10.359 3.920 3.471 1.00 92.75 121 ILE A C 1
ATOM 871 O O . ILE A 1 121 ? -11.273 3.594 2.714 1.00 92.75 121 ILE A O 1
ATOM 875 N N . GLY A 1 122 ? -10.584 4.452 4.671 1.00 94.94 122 GLY A N 1
ATOM 876 C CA . GLY A 1 122 ? -11.901 4.670 5.269 1.00 94.94 122 GLY A CA 1
ATOM 877 C C . GLY A 1 122 ? -12.479 3.464 6.019 1.00 94.94 122 GLY A C 1
ATOM 878 O O . GLY A 1 122 ? -13.510 3.610 6.676 1.00 94.94 122 GLY A O 1
ATOM 879 N N . ALA A 1 123 ? -11.845 2.285 5.969 1.00 96.50 123 ALA A N 1
ATOM 880 C CA . ALA A 1 123 ? -12.239 1.158 6.817 1.00 96.50 123 ALA A CA 1
ATOM 881 C C . ALA A 1 123 ? -12.078 1.513 8.302 1.00 96.50 123 ALA A C 1
ATOM 883 O O . ALA A 1 123 ? -11.185 2.279 8.671 1.00 96.50 123 ALA A O 1
ATOM 884 N N . SER A 1 124 ? -12.927 0.954 9.166 1.00 97.94 124 SER A N 1
ATOM 885 C CA . SER A 1 124 ? -12.791 1.192 10.601 1.00 97.94 124 SER A CA 1
ATOM 886 C C . SER A 1 124 ? -11.600 0.426 11.179 1.00 97.94 124 SER A C 1
ATOM 888 O O . SER A 1 124 ? -11.243 -0.653 10.704 1.00 97.94 124 SER A O 1
ATOM 890 N N . GLU A 1 125 ? -11.022 0.946 12.258 1.00 97.19 125 GLU A N 1
ATOM 891 C CA . GLU A 1 125 ? -9.999 0.247 13.044 1.00 97.19 125 GLU A CA 1
ATOM 892 C C . GLU A 1 125 ? -10.479 -1.137 13.500 1.00 97.19 125 GLU A C 1
ATOM 894 O O . GLU A 1 125 ? -9.738 -2.117 13.467 1.00 97.19 125 GLU A O 1
ATOM 899 N N . LYS A 1 126 ? -11.761 -1.243 13.862 1.00 97.81 126 LYS A N 1
ATOM 900 C CA . LYS A 1 126 ? -12.377 -2.514 14.240 1.00 97.81 126 LYS A CA 1
ATOM 901 C C . LYS A 1 126 ? -12.349 -3.523 13.091 1.00 97.81 126 LYS A C 1
ATOM 903 O O . LYS A 1 126 ? -12.052 -4.689 13.335 1.00 97.81 126 LYS A O 1
ATOM 908 N N . ASP A 1 127 ? -12.670 -3.097 11.871 1.00 98.12 127 ASP A N 1
ATOM 909 C CA . ASP A 1 127 ? -12.655 -3.982 10.703 1.00 98.12 127 ASP A CA 1
ATOM 910 C C . ASP A 1 127 ? -11.222 -4.402 10.357 1.00 98.12 127 ASP A C 1
ATOM 912 O O . ASP A 1 127 ? -10.987 -5.576 10.074 1.00 98.12 127 ASP A O 1
ATOM 916 N N . LEU A 1 128 ? -10.256 -3.479 10.467 1.00 97.00 128 LEU A N 1
ATOM 917 C CA . LEU A 1 128 ? -8.828 -3.771 10.310 1.00 97.00 128 LEU A CA 1
ATOM 918 C C . LEU A 1 128 ? -8.372 -4.863 11.289 1.00 97.00 128 LEU A C 1
ATOM 920 O O . LEU A 1 128 ? -7.813 -5.868 10.856 1.00 97.00 128 LEU A O 1
ATOM 924 N N . LEU A 1 129 ? -8.641 -4.697 12.586 1.00 96.69 129 LEU A N 1
ATOM 925 C CA . LEU A 1 129 ? -8.228 -5.643 13.630 1.00 96.69 129 LEU A CA 1
ATOM 926 C C . LEU A 1 129 ? -8.991 -6.973 13.569 1.00 96.69 129 LEU A C 1
ATOM 928 O O . LEU A 1 129 ? -8.458 -8.012 13.952 1.00 96.69 129 LEU A O 1
ATOM 932 N N . ALA A 1 130 ? -10.230 -6.966 13.073 1.00 97.12 130 ALA A N 1
ATOM 933 C CA . ALA A 1 130 ? -10.977 -8.193 12.815 1.00 97.12 130 ALA A CA 1
ATOM 934 C C . ALA A 1 130 ? -10.395 -8.973 11.626 1.00 97.12 130 ALA A C 1
ATOM 936 O O . ALA A 1 130 ? -10.319 -10.201 11.676 1.00 97.12 130 ALA A O 1
ATOM 937 N N . ALA A 1 131 ? -9.973 -8.274 10.568 1.00 95.50 131 ALA A N 1
ATOM 938 C CA . ALA A 1 131 ? -9.326 -8.886 9.413 1.00 95.50 131 ALA A CA 1
ATOM 939 C C . ALA A 1 131 ? -7.904 -9.366 9.742 1.00 95.50 131 ALA A C 1
ATOM 941 O O . ALA A 1 131 ? -7.515 -10.452 9.307 1.00 95.50 131 ALA A O 1
ATOM 942 N N . TYR A 1 132 ? -7.147 -8.599 10.527 1.00 95.12 132 TYR A N 1
ATOM 943 C CA . TYR A 1 132 ? -5.749 -8.862 10.876 1.00 95.12 132 TYR A CA 1
ATOM 944 C C . TYR A 1 132 ? -5.523 -8.817 12.397 1.00 95.12 132 TYR A C 1
ATOM 946 O O . TYR A 1 132 ? -4.989 -7.833 12.914 1.00 95.12 132 TYR A O 1
ATOM 954 N N . PRO A 1 133 ? -5.901 -9.879 13.133 1.00 93.38 133 PRO A N 1
ATOM 955 C CA . PRO A 1 133 ? -5.683 -9.962 14.580 1.00 93.38 133 PRO A CA 1
ATOM 956 C C . PRO A 1 133 ? -4.207 -9.886 15.006 1.00 93.38 133 PRO A C 1
ATOM 958 O O . PRO A 1 133 ? -3.910 -9.593 16.160 1.00 93.38 133 PRO A O 1
ATOM 961 N N . GLU A 1 134 ? -3.287 -10.180 14.088 1.00 90.94 134 GLU A N 1
ATOM 962 C CA . GLU A 1 134 ? -1.835 -10.122 14.254 1.00 90.94 134 GLU A CA 1
ATOM 963 C C . GLU A 1 134 ? -1.235 -8.713 14.109 1.00 90.94 134 GLU A C 1
ATOM 965 O O . GLU A 1 134 ? -0.024 -8.558 14.271 1.00 90.94 134 GLU A O 1
ATOM 970 N N . ALA A 1 135 ? -2.045 -7.700 13.781 1.00 93.50 135 ALA A N 1
ATOM 971 C CA . ALA A 1 135 ? -1.578 -6.330 13.601 1.00 93.50 135 ALA A CA 1
ATOM 972 C C . ALA A 1 135 ? -0.932 -5.783 14.886 1.00 93.50 135 ALA A C 1
ATOM 974 O O . ALA A 1 135 ? -1.545 -5.785 15.956 1.00 93.50 135 ALA A O 1
ATOM 975 N N . ALA A 1 136 ? 0.293 -5.274 14.775 1.00 92.81 136 ALA A N 1
ATOM 976 C CA . ALA A 1 136 ? 0.999 -4.632 15.877 1.00 92.81 136 ALA A CA 1
ATOM 977 C C . ALA A 1 136 ? 0.809 -3.113 15.812 1.00 92.81 136 ALA A C 1
ATOM 979 O O . ALA A 1 136 ? 1.065 -2.507 14.773 1.00 92.81 136 ALA A O 1
ATOM 980 N N . ALA A 1 137 ? 0.369 -2.508 16.917 1.00 92.62 137 ALA A N 1
ATOM 981 C CA . ALA A 1 137 ? 0.273 -1.059 17.038 1.00 92.62 137 ALA A CA 1
ATOM 982 C C . ALA A 1 137 ? 1.642 -0.456 17.381 1.00 92.62 137 ALA A C 1
ATOM 984 O O . ALA A 1 137 ? 2.281 -0.877 18.349 1.00 92.62 137 ALA A O 1
ATOM 985 N N . ASN A 1 138 ? 2.047 0.559 16.627 1.00 87.56 138 ASN A N 1
ATOM 986 C CA . ASN A 1 138 ? 3.219 1.382 16.876 1.00 87.56 138 ASN A CA 1
ATOM 987 C C . ASN A 1 138 ? 2.792 2.806 17.251 1.00 87.56 138 ASN A C 1
ATOM 989 O O . ASN A 1 138 ? 1.831 3.357 16.703 1.00 87.56 138 ASN A O 1
ATOM 993 N N . GLU A 1 139 ? 3.542 3.422 18.164 1.00 75.75 139 GLU A N 1
ATOM 994 C CA . GLU A 1 139 ? 3.426 4.858 18.410 1.00 75.75 139 GLU A CA 1
ATOM 995 C C . GLU A 1 139 ? 3.956 5.629 17.200 1.00 75.75 139 GLU A C 1
ATOM 997 O O . GLU A 1 139 ? 5.024 5.323 16.667 1.00 75.75 139 GLU A O 1
ATOM 1002 N N . THR A 1 140 ? 3.213 6.650 16.780 1.00 75.19 140 THR A N 1
ATOM 1003 C CA . THR A 1 140 ? 3.648 7.567 15.724 1.00 75.19 140 THR A CA 1
ATOM 1004 C C . THR A 1 140 ? 3.983 8.926 16.340 1.00 75.19 140 THR A C 1
ATOM 1006 O O . THR A 1 140 ? 3.445 9.274 17.394 1.00 75.19 140 THR A O 1
ATOM 1009 N N . PRO A 1 141 ? 4.833 9.748 15.700 1.00 71.94 141 PRO A N 1
ATOM 1010 C CA . PRO A 1 141 ? 5.074 11.120 16.152 1.00 71.94 141 PRO A CA 1
ATOM 1011 C C . PRO A 1 141 ? 3.831 12.025 16.037 1.00 71.94 141 PRO A C 1
ATOM 1013 O O . PRO A 1 141 ? 3.858 13.164 16.505 1.00 71.94 141 PRO A O 1
ATOM 1016 N N . TYR A 1 142 ? 2.743 11.539 15.431 1.00 72.94 142 TYR A N 1
ATOM 1017 C CA . TYR A 1 142 ? 1.486 12.257 15.271 1.00 72.94 142 TYR A CA 1
ATOM 1018 C C . TYR A 1 142 ? 0.473 11.747 16.313 1.00 72.94 142 TYR A C 1
ATOM 1020 O O . TYR A 1 142 ? -0.018 10.628 16.184 1.00 72.94 142 TYR A O 1
ATOM 1028 N N . PRO A 1 143 ? 0.129 12.542 17.342 1.00 72.00 143 PRO A N 1
ATOM 1029 C CA . PRO A 1 143 ? -0.594 12.062 18.526 1.00 72.00 143 PRO A CA 1
ATOM 1030 C C . PRO A 1 143 ? -2.012 11.536 18.252 1.00 72.00 143 PRO A C 1
ATOM 1032 O O . PRO A 1 143 ? -2.537 10.774 19.058 1.00 72.00 143 PRO A O 1
ATOM 1035 N N . ASP A 1 144 ? -2.611 11.905 17.118 1.00 83.19 144 ASP A N 1
ATOM 1036 C CA . ASP A 1 144 ? -3.947 11.450 16.711 1.00 83.19 144 ASP A CA 1
ATOM 1037 C C . ASP A 1 144 ? -3.915 10.228 15.773 1.00 83.19 144 ASP A C 1
ATOM 1039 O O . ASP A 1 144 ? -4.968 9.779 15.307 1.00 83.19 144 ASP A O 1
ATOM 1043 N N . ASN A 1 145 ? -2.719 9.696 15.488 1.00 83.88 145 ASN A N 1
ATOM 1044 C CA . ASN A 1 145 ? -2.513 8.577 14.579 1.00 83.88 145 ASN A CA 1
ATOM 1045 C C . ASN A 1 145 ? -1.919 7.370 15.307 1.00 83.88 145 ASN A C 1
ATOM 1047 O O . ASN A 1 145 ? -0.898 7.465 15.992 1.00 83.88 145 ASN A O 1
ATOM 1051 N N . THR A 1 146 ? -2.505 6.204 15.065 1.00 91.06 146 THR A N 1
ATOM 1052 C CA . THR A 1 146 ? -1.903 4.910 15.401 1.00 91.06 146 THR A CA 1
ATOM 1053 C C . THR A 1 146 ? -1.475 4.226 14.115 1.00 91.06 146 THR A C 1
ATOM 1055 O O . THR A 1 146 ? -2.279 4.087 13.195 1.00 91.06 146 THR A O 1
ATOM 1058 N N . GLU A 1 147 ? -0.214 3.810 14.029 1.00 92.19 147 GLU A N 1
ATOM 1059 C CA . GLU A 1 147 ? 0.243 2.963 12.930 1.00 92.19 147 GLU A CA 1
ATOM 1060 C C . GLU A 1 147 ? 0.027 1.505 13.324 1.00 92.19 147 GLU A C 1
ATOM 1062 O O . GLU A 1 147 ? 0.486 1.058 14.370 1.00 92.19 147 GLU A O 1
ATOM 1067 N N . TYR A 1 148 ? -0.652 0.758 12.465 1.00 93.69 148 TYR A N 1
ATOM 1068 C CA . TYR A 1 148 ? -0.773 -0.685 12.561 1.00 93.69 148 TYR A CA 1
ATOM 1069 C C . TYR A 1 148 ? 0.096 -1.344 11.498 1.00 93.69 148 TYR A C 1
ATOM 1071 O O . TYR A 1 148 ? -0.076 -1.103 10.300 1.00 93.69 148 TYR A O 1
ATOM 1079 N N . VAL A 1 149 ? 1.002 -2.213 11.939 1.00 92.25 149 VAL A N 1
ATOM 1080 C CA . VAL A 1 149 ? 1.861 -3.016 11.070 1.00 92.25 149 VAL A CA 1
ATOM 1081 C C . VAL A 1 149 ? 1.303 -4.427 10.988 1.00 92.25 149 VAL A C 1
ATOM 1083 O O . VAL A 1 149 ? 1.194 -5.128 11.995 1.00 92.25 149 VAL A O 1
ATOM 1086 N N . VAL A 1 150 ? 0.956 -4.850 9.777 1.00 91.81 150 VAL A N 1
ATOM 1087 C CA . VAL A 1 150 ? 0.402 -6.177 9.498 1.00 91.81 150 VAL A CA 1
ATOM 1088 C C . VAL A 1 150 ? 1.427 -6.989 8.707 1.00 91.81 150 VAL A C 1
ATOM 1090 O O . VAL A 1 150 ? 1.673 -6.665 7.539 1.00 91.81 150 VAL A O 1
ATOM 1093 N N . PRO A 1 151 ? 2.013 -8.051 9.283 1.00 88.81 151 PRO A N 1
ATOM 1094 C CA . PRO A 1 151 ? 2.944 -8.900 8.557 1.00 88.81 151 PRO A CA 1
ATOM 1095 C C . PRO A 1 151 ? 2.219 -9.704 7.478 1.00 88.81 151 PRO A C 1
ATOM 1097 O O . PRO A 1 151 ? 1.269 -10.431 7.756 1.00 88.81 151 PRO A O 1
ATOM 1100 N N . ILE A 1 152 ? 2.690 -9.595 6.235 1.00 83.75 152 ILE A N 1
ATOM 1101 C CA . ILE A 1 152 ? 2.152 -10.359 5.099 1.00 83.75 152 ILE A CA 1
ATOM 1102 C C . ILE A 1 152 ? 3.045 -11.572 4.832 1.00 83.75 152 ILE A C 1
ATOM 1104 O O . ILE A 1 152 ? 2.569 -12.696 4.691 1.00 83.75 152 ILE A O 1
ATOM 1108 N N . ARG A 1 153 ? 4.362 -11.339 4.774 1.00 80.06 153 ARG A N 1
ATOM 1109 C CA . ARG A 1 153 ? 5.410 -12.365 4.674 1.00 80.06 153 ARG A CA 1
ATOM 1110 C C . ARG A 1 153 ? 6.720 -11.835 5.247 1.00 80.06 153 ARG A C 1
ATOM 1112 O O . ARG A 1 153 ? 6.808 -10.680 5.651 1.00 80.06 153 ARG A O 1
ATOM 1119 N N . ALA A 1 154 ? 7.758 -12.671 5.231 1.00 77.88 154 ALA A N 1
ATOM 1120 C CA . ALA A 1 154 ? 9.094 -12.288 5.674 1.00 77.88 154 ALA A CA 1
ATOM 1121 C C . ALA A 1 154 ? 9.561 -10.973 5.020 1.00 77.88 154 ALA A C 1
ATOM 1123 O O . ALA A 1 154 ? 9.818 -10.918 3.816 1.00 77.88 154 ALA A O 1
ATOM 1124 N N . GLY A 1 155 ? 9.660 -9.924 5.840 1.00 78.19 155 GLY A N 1
ATOM 1125 C CA . GLY A 1 155 ? 10.141 -8.609 5.431 1.00 78.19 155 GLY A CA 1
ATOM 1126 C C . GLY A 1 155 ? 9.224 -7.861 4.467 1.00 78.19 155 GLY A C 1
ATOM 1127 O O . GLY A 1 155 ? 9.755 -7.076 3.693 1.00 78.19 155 GLY A O 1
ATOM 1128 N N . VAL A 1 156 ? 7.906 -8.120 4.458 1.00 85.56 156 VAL A N 1
ATOM 1129 C CA . VAL A 1 156 ? 6.913 -7.245 3.807 1.00 85.56 156 VAL A CA 1
ATOM 1130 C C . VAL A 1 156 ? 5.650 -7.134 4.655 1.00 85.56 156 VAL A C 1
ATOM 1132 O O . VAL A 1 156 ? 5.064 -8.148 5.048 1.00 85.56 156 VAL A O 1
ATOM 1135 N N . ASN A 1 157 ? 5.216 -5.898 4.891 1.00 88.25 157 ASN A N 1
ATOM 1136 C CA . ASN A 1 157 ? 4.088 -5.573 5.755 1.00 88.25 157 ASN A CA 1
ATOM 1137 C C . ASN A 1 157 ? 3.101 -4.639 5.048 1.00 88.25 157 ASN A C 1
ATOM 1139 O O . ASN A 1 157 ? 3.498 -3.869 4.168 1.00 88.25 157 ASN A O 1
ATOM 1143 N N . TYR A 1 158 ? 1.839 -4.662 5.482 1.00 90.94 158 TYR A N 1
ATOM 1144 C CA . TYR A 1 158 ? 0.985 -3.483 5.358 1.00 90.94 158 TYR A CA 1
ATOM 1145 C C . TYR A 1 158 ? 1.264 -2.538 6.522 1.00 90.94 158 TYR A C 1
ATOM 1147 O O . TYR A 1 158 ? 1.427 -2.977 7.660 1.00 90.94 158 TYR A O 1
ATOM 1155 N N . PHE A 1 159 ? 1.245 -1.249 6.226 1.00 91.50 159 PHE A N 1
ATOM 1156 C CA . PHE A 1 159 ? 1.262 -0.163 7.190 1.00 91.50 159 PHE A CA 1
ATOM 1157 C C . PHE A 1 159 ? -0.055 0.591 7.039 1.00 91.50 159 PHE A C 1
ATOM 1159 O O . PHE A 1 159 ? -0.341 1.145 5.973 1.00 91.50 159 PHE A O 1
ATOM 1166 N N . ALA A 1 160 ? -0.880 0.560 8.082 1.00 92.62 160 ALA A N 1
ATOM 1167 C CA . ALA A 1 160 ? -2.177 1.219 8.123 1.00 92.62 160 ALA A CA 1
ATOM 1168 C C . ALA A 1 160 ? -2.162 2.302 9.201 1.00 92.62 160 ALA A C 1
ATOM 1170 O O . ALA A 1 160 ? -2.067 2.001 10.388 1.00 92.62 160 ALA A O 1
ATOM 1171 N N . TYR A 1 161 ? -2.277 3.562 8.797 1.00 92.19 161 TYR A N 1
ATOM 1172 C CA . TYR A 1 161 ? -2.429 4.672 9.730 1.00 92.19 161 TYR A CA 1
ATOM 1173 C C . TYR A 1 161 ? -3.908 4.829 10.037 1.00 92.19 161 TYR A C 1
ATOM 1175 O O . TYR A 1 161 ? -4.723 4.961 9.123 1.00 92.19 161 TYR A O 1
ATOM 1183 N N . VAL A 1 162 ? -4.252 4.798 11.317 1.00 94.25 162 VAL A N 1
ATOM 1184 C CA . VAL A 1 162 ? -5.609 4.997 11.812 1.00 94.25 162 VAL A CA 1
ATOM 1185 C C . VAL A 1 162 ? -5.693 6.369 12.462 1.00 94.25 162 VAL A C 1
ATOM 1187 O O . VAL A 1 162 ? -5.004 6.635 13.443 1.00 94.25 162 VAL A O 1
ATOM 1190 N N . THR A 1 163 ? -6.567 7.219 11.931 1.00 93.12 163 THR A N 1
ATOM 1191 C CA . THR A 1 163 ? -6.880 8.549 12.465 1.00 93.12 163 THR A CA 1
ATOM 1192 C C . THR A 1 163 ? -8.366 8.593 12.789 1.00 93.12 163 THR A C 1
ATOM 1194 O O . THR A 1 163 ? -9.196 8.239 11.952 1.00 93.12 163 THR A O 1
ATOM 1197 N N . SER A 1 164 ? -8.736 9.028 13.997 1.00 93.06 164 SER A N 1
ATOM 1198 C CA . SER A 1 164 ? -10.149 9.072 14.427 1.00 93.06 164 SER A CA 1
ATOM 1199 C C . SER A 1 164 ? -10.901 7.736 14.237 1.00 93.06 164 SER A C 1
ATOM 1201 O O . SER A 1 164 ? -12.080 7.717 13.882 1.00 93.06 164 SER A O 1
ATOM 1203 N N . GLY A 1 165 ? -10.214 6.607 14.452 1.00 94.19 165 GLY A N 1
ATOM 1204 C CA . GLY A 1 165 ? -10.785 5.258 14.344 1.00 94.19 165 GLY A CA 1
ATOM 1205 C C . GLY A 1 165 ? -10.997 4.745 12.913 1.00 94.19 165 GLY A C 1
ATOM 1206 O O . GLY A 1 165 ? -11.662 3.722 12.732 1.00 94.19 165 GLY A O 1
ATOM 1207 N N . GLN A 1 166 ? -10.464 5.428 11.896 1.00 97.00 166 GLN A N 1
ATOM 1208 C CA . GLN A 1 166 ? -10.539 5.011 10.493 1.00 97.00 166 GLN A CA 1
ATOM 1209 C C . GLN A 1 166 ? -9.155 4.950 9.854 1.00 97.00 166 GLN A C 1
ATOM 1211 O O . GLN A 1 166 ? -8.299 5.782 10.144 1.00 97.00 166 GLN A O 1
ATOM 1216 N N . VAL A 1 167 ? -8.957 3.996 8.946 1.00 95.00 167 VAL A N 1
ATOM 1217 C CA . VAL A 1 167 ? -7.751 3.896 8.120 1.00 95.00 167 VAL A CA 1
ATOM 1218 C C . VAL A 1 167 ? -7.667 5.132 7.222 1.00 95.00 167 VAL A C 1
ATOM 1220 O O . VAL A 1 167 ? -8.467 5.289 6.301 1.00 95.00 167 VAL A O 1
ATOM 1223 N N . SER A 1 168 ? -6.711 6.014 7.490 1.00 92.25 168 SER A N 1
ATOM 1224 C CA . SER A 1 168 ? -6.469 7.254 6.747 1.00 92.25 168 SER A CA 1
ATOM 1225 C C . SER A 1 168 ? -5.383 7.092 5.685 1.00 92.25 168 SER A C 1
ATOM 1227 O O . SER A 1 168 ? -5.480 7.692 4.617 1.00 92.25 168 SER A O 1
ATOM 1229 N N . HIS A 1 169 ? -4.396 6.229 5.937 1.00 90.94 169 HIS A N 1
ATOM 1230 C CA . HIS A 1 169 ? -3.366 5.857 4.969 1.00 90.94 169 HIS A CA 1
ATOM 1231 C C . HIS A 1 169 ? -3.115 4.356 4.999 1.00 90.94 169 HIS A C 1
ATOM 1233 O O . HIS A 1 169 ? -3.142 3.735 6.061 1.00 90.94 169 HIS A O 1
ATOM 1239 N N . LEU A 1 170 ? -2.843 3.785 3.828 1.00 90.88 170 LEU A N 1
ATOM 1240 C CA . LEU A 1 170 ? -2.544 2.370 3.669 1.00 90.88 170 LEU A CA 1
ATOM 1241 C C . LEU A 1 170 ? -1.466 2.190 2.600 1.00 90.88 170 LEU A C 1
ATOM 1243 O O . LEU A 1 170 ? -1.601 2.670 1.474 1.00 90.88 170 LEU A O 1
ATOM 1247 N N . PHE A 1 171 ? -0.398 1.482 2.941 1.00 90.38 171 PHE A N 1
ATOM 1248 C CA . PHE A 1 171 ? 0.620 1.088 1.973 1.00 90.38 171 PHE A CA 1
ATOM 1249 C C . PHE A 1 171 ? 1.251 -0.252 2.329 1.00 90.38 171 PHE A C 1
ATOM 1251 O O . PHE A 1 171 ? 1.172 -0.723 3.461 1.00 90.38 171 PHE A O 1
ATOM 1258 N N . MET A 1 172 ? 1.884 -0.869 1.340 1.00 90.19 172 MET A N 1
ATOM 1259 C CA . MET A 1 172 ? 2.670 -2.087 1.480 1.00 90.19 172 MET A CA 1
ATOM 1260 C C . MET A 1 172 ? 4.146 -1.768 1.236 1.00 90.19 172 MET A C 1
ATOM 1262 O O . MET A 1 172 ? 4.458 -1.057 0.283 1.00 90.19 172 MET A O 1
ATOM 1266 N N . SER A 1 173 ? 5.050 -2.270 2.080 1.00 87.69 173 SER A N 1
ATOM 1267 C CA . SER A 1 173 ? 6.498 -2.021 1.964 1.00 87.69 173 SER A CA 1
ATOM 1268 C C . SER A 1 173 ? 7.327 -3.063 2.728 1.00 87.69 173 SER A C 1
ATOM 1270 O O . SER A 1 173 ? 6.809 -3.754 3.614 1.00 87.69 173 SER A O 1
ATOM 1272 N N . ARG A 1 174 ? 8.624 -3.181 2.398 1.00 78.31 174 ARG A N 1
ATOM 1273 C CA . ARG A 1 174 ? 9.572 -4.045 3.132 1.00 78.31 174 ARG A CA 1
ATOM 1274 C C . ARG A 1 174 ? 9.985 -3.480 4.488 1.00 78.31 174 ARG A C 1
ATOM 1276 O O . ARG A 1 174 ? 10.147 -4.227 5.448 1.00 78.31 174 ARG A O 1
ATOM 1283 N N . GLU A 1 175 ? 10.134 -2.164 4.553 1.00 68.38 175 GLU A N 1
ATOM 1284 C CA . GLU A 1 175 ? 10.563 -1.401 5.728 1.00 68.38 175 GLU A CA 1
ATOM 1285 C C . GLU A 1 175 ? 9.633 -0.193 5.917 1.00 68.38 175 GLU A C 1
ATOM 1287 O O . GLU A 1 175 ? 8.834 0.113 5.023 1.00 68.38 175 GLU A O 1
ATOM 1292 N N . THR A 1 176 ? 9.707 0.484 7.069 1.00 55.75 176 THR A N 1
ATOM 1293 C CA . THR A 1 176 ? 9.025 1.768 7.299 1.00 55.75 176 THR A CA 1
ATOM 1294 C C . THR A 1 176 ? 9.494 2.780 6.256 1.00 55.75 176 THR A C 1
ATOM 1296 O O . THR A 1 176 ? 10.562 3.359 6.384 1.00 55.75 176 THR A O 1
ATOM 1299 N N . THR A 1 177 ? 8.671 2.922 5.219 1.00 56.00 177 THR A N 1
ATOM 1300 C CA . THR A 1 177 ? 8.628 3.947 4.169 1.00 56.00 177 THR A CA 1
ATOM 1301 C C . THR A 1 177 ? 9.946 4.365 3.511 1.00 56.00 177 THR A C 1
ATOM 1303 O O . THR A 1 177 ? 10.724 5.125 4.065 1.00 56.00 177 THR A O 1
ATOM 1306 N N . ILE A 1 178 ? 10.122 3.983 2.244 1.00 53.47 178 ILE A N 1
ATOM 1307 C CA . ILE A 1 178 ? 11.274 4.388 1.414 1.00 53.47 178 ILE A CA 1
ATOM 1308 C C . ILE A 1 178 ? 11.135 5.844 0.912 1.00 53.47 178 ILE A C 1
ATOM 1310 O O . ILE A 1 178 ? 12.119 6.458 0.517 1.00 53.47 178 ILE A O 1
ATOM 1314 N N . CYS A 1 179 ? 9.917 6.402 0.952 1.00 54.84 179 CYS A N 1
ATOM 1315 C CA . CYS A 1 179 ? 9.570 7.707 0.374 1.00 54.84 179 CYS A CA 1
ATOM 1316 C C . CYS A 1 179 ? 9.043 8.742 1.389 1.00 54.84 179 CYS A C 1
ATOM 1318 O O . CYS A 1 179 ? 8.433 9.729 0.983 1.00 54.84 179 CYS A O 1
ATOM 1320 N N . MET A 1 180 ? 9.217 8.510 2.698 1.00 45.12 180 MET A N 1
ATOM 1321 C CA . MET A 1 180 ? 8.846 9.465 3.765 1.00 45.12 180 MET A CA 1
ATOM 1322 C C . MET A 1 180 ? 9.984 9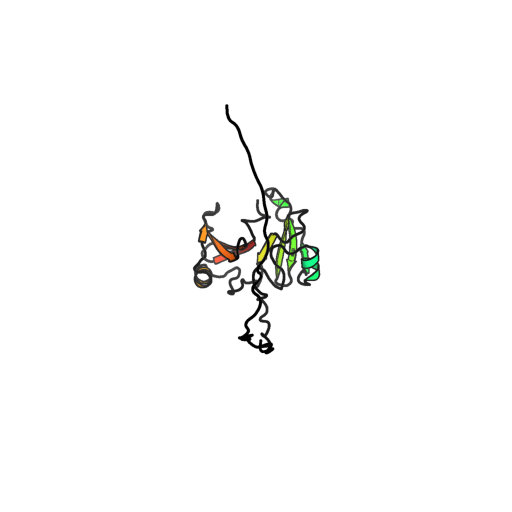.725 4.768 1.00 45.12 180 MET A C 1
ATOM 1324 O O . MET A 1 180 ? 9.716 10.179 5.879 1.00 45.12 180 MET A O 1
ATOM 1328 N N . SER A 1 181 ? 11.228 9.401 4.410 1.00 34.22 181 SER A N 1
ATOM 1329 C CA . SER A 1 181 ? 12.409 9.636 5.251 1.00 34.22 181 SER A CA 1
ATOM 1330 C C . SER A 1 181 ? 13.331 10.681 4.650 1.00 34.22 181 SER A C 1
ATOM 1332 O O . SER A 1 181 ? 13.594 10.576 3.426 1.00 34.22 181 SER A O 1
#

Foldseek 3Di:
DDDDDDDDDDDDDDDDDDDDDDPPDPPDPPPPPVPPDDQFDDPFAAHQPAHFFAFPVVVVVSPFFPDWDQPCVCVVPVQWPFRWTWTAGVQGWIFIATVVGGGGFKTWADDCDADPQRAHFFAFLVSVCVSAVPWDWDDDPDNQWIWTWGDGDQQKTWTFIAGPRTGHTIMIGSDPDPGRD